Protein AF-A0A397AH67-F1 (afdb_monomer)

Structure (mmCIF, N/CA/C/O backbone):
data_AF-A0A397AH67-F1
#
_entry.id   AF-A0A397AH67-F1
#
loop_
_atom_site.group_PDB
_atom_site.id
_atom_site.type_symbol
_atom_site.label_atom_id
_atom_site.label_alt_id
_atom_site.label_comp_id
_atom_site.label_asym_id
_atom_site.label_entity_id
_atom_site.label_seq_id
_atom_site.pdbx_PDB_ins_code
_atom_site.Cartn_x
_atom_site.Cartn_y
_atom_site.Cartn_z
_atom_site.occupancy
_atom_site.B_iso_or_equiv
_atom_site.auth_seq_id
_atom_site.auth_comp_id
_atom_site.auth_asym_id
_atom_site.auth_atom_id
_atom_site.pdbx_PDB_model_num
ATOM 1 N N . MET A 1 1 ? -14.016 3.524 -57.615 1.00 35.31 1 MET A N 1
ATOM 2 C CA . MET A 1 1 ? -13.525 4.534 -56.652 1.00 35.31 1 MET A CA 1
ATOM 3 C C . MET A 1 1 ? -13.361 3.840 -55.310 1.00 35.31 1 MET A C 1
ATOM 5 O O . MET A 1 1 ? -14.324 3.253 -54.840 1.00 35.31 1 MET A O 1
ATOM 9 N N . LYS A 1 2 ? -12.143 3.786 -54.762 1.00 33.41 2 LYS A N 1
ATOM 10 C CA . LYS A 1 2 ? -11.820 3.072 -53.517 1.00 33.41 2 LYS A CA 1
ATOM 11 C C . LYS A 1 2 ? -11.520 4.147 -52.467 1.00 33.41 2 LYS A C 1
ATOM 13 O O . LYS A 1 2 ? -10.531 4.856 -52.609 1.00 33.41 2 LYS A O 1
ATOM 18 N N . ALA A 1 3 ? -12.426 4.343 -51.512 1.00 39.22 3 ALA A N 1
ATOM 19 C CA . ALA A 1 3 ? -12.263 5.326 -50.446 1.00 39.22 3 ALA A CA 1
ATOM 20 C C . ALA A 1 3 ? -11.427 4.707 -49.319 1.00 39.22 3 ALA A C 1
ATOM 22 O O . ALA A 1 3 ? -11.850 3.742 -48.685 1.00 39.22 3 ALA A O 1
ATOM 23 N N . SER A 1 4 ? -10.225 5.243 -49.114 1.00 38.50 4 SER A N 1
ATOM 24 C CA . SER A 1 4 ? -9.382 4.945 -47.958 1.00 38.50 4 SER A CA 1
ATOM 25 C C . SER A 1 4 ? -9.880 5.762 -46.768 1.00 38.50 4 SER A C 1
ATOM 27 O O . SER A 1 4 ? -9.861 6.990 -46.815 1.00 38.50 4 SER A O 1
ATOM 29 N N . PHE A 1 5 ? -10.326 5.092 -45.709 1.00 39.22 5 PHE A N 1
ATOM 30 C CA . PHE A 1 5 ? -10.687 5.734 -44.448 1.00 39.22 5 PHE A CA 1
ATOM 31 C C . PHE A 1 5 ? -9.460 5.749 -43.530 1.00 39.22 5 PHE A C 1
ATOM 33 O O . PHE A 1 5 ? -9.041 4.709 -43.027 1.00 39.22 5 PHE A O 1
ATOM 40 N N . LEU A 1 6 ? -8.874 6.931 -43.333 1.00 40.88 6 LEU A N 1
ATOM 41 C CA . LEU A 1 6 ? -7.911 7.203 -42.266 1.00 40.88 6 LEU A CA 1
ATOM 42 C C . LEU A 1 6 ? -8.703 7.508 -40.989 1.00 40.88 6 LEU A C 1
ATOM 44 O O . LEU A 1 6 ? -9.313 8.569 -40.873 1.00 40.88 6 LEU A O 1
ATOM 48 N N . GLY A 1 7 ? -8.734 6.562 -40.052 1.00 36.94 7 GLY A N 1
ATOM 49 C CA . GLY A 1 7 ? -9.300 6.764 -38.720 1.00 36.94 7 GLY A CA 1
ATOM 50 C C . GLY A 1 7 ? -8.243 7.312 -37.765 1.00 36.94 7 GLY A C 1
ATOM 51 O O . GLY A 1 7 ? -7.366 6.573 -37.330 1.00 36.94 7 GLY A O 1
ATOM 52 N N . VAL A 1 8 ? -8.329 8.602 -37.438 1.00 46.44 8 VAL A N 1
ATOM 53 C CA . VAL A 1 8 ? -7.612 9.216 -36.310 1.00 46.44 8 VAL A CA 1
ATOM 54 C C . VAL A 1 8 ? -8.227 8.688 -35.011 1.00 46.44 8 VAL A C 1
ATOM 56 O O . VAL A 1 8 ? -9.402 8.928 -34.741 1.00 46.44 8 VAL A O 1
ATOM 59 N N . ILE A 1 9 ? -7.444 7.968 -34.204 1.00 50.69 9 ILE A N 1
ATOM 60 C CA . ILE A 1 9 ? -7.830 7.590 -32.840 1.00 50.69 9 ILE A CA 1
ATOM 61 C C . ILE A 1 9 ? -7.526 8.789 -31.941 1.00 50.69 9 ILE A C 1
ATOM 63 O O . ILE A 1 9 ? -6.369 9.103 -31.668 1.00 50.69 9 ILE A O 1
ATOM 67 N N . GLY A 1 10 ? -8.582 9.484 -31.518 1.00 38.97 10 GLY A N 1
ATOM 68 C CA . GLY A 1 10 ? -8.499 10.517 -30.494 1.00 38.97 10 GLY A CA 1
ATOM 69 C C . GLY A 1 10 ? -8.111 9.901 -29.152 1.00 38.97 10 GLY A C 1
ATOM 70 O O . GLY A 1 10 ? -8.788 9.002 -28.655 1.00 38.97 10 GLY A O 1
ATOM 71 N N . LEU A 1 11 ? -7.019 10.395 -28.570 1.00 39.56 11 LEU A N 1
ATOM 72 C CA . LEU A 1 11 ? -6.625 10.113 -27.196 1.00 39.56 11 LEU A CA 1
ATOM 73 C C . LEU A 1 11 ? -7.652 10.768 -26.265 1.00 39.56 11 LEU A C 1
ATOM 75 O O . LEU A 1 11 ? -7.638 11.982 -26.064 1.00 39.56 11 LEU A O 1
ATOM 79 N N . VAL A 1 12 ? -8.567 9.968 -25.720 1.00 44.84 12 VAL A N 1
ATOM 80 C CA . VAL A 1 12 ? -9.435 10.406 -24.628 1.00 44.84 12 VAL A CA 1
ATOM 81 C C . VAL A 1 12 ? -8.556 10.472 -23.386 1.00 44.84 12 VAL A C 1
ATOM 83 O O . VAL A 1 12 ? -8.207 9.453 -22.796 1.00 44.84 12 VAL A O 1
ATOM 86 N N . THR A 1 13 ? -8.137 11.678 -23.014 1.00 42.53 13 THR A N 1
ATOM 87 C CA . THR A 1 13 ? -7.564 11.923 -21.694 1.00 42.53 13 THR A CA 1
ATOM 88 C C . THR A 1 13 ? -8.712 11.849 -20.696 1.00 42.53 13 THR A C 1
ATOM 90 O O . THR A 1 13 ? -9.362 12.857 -20.411 1.00 42.53 13 THR A O 1
ATOM 93 N N . ASP A 1 14 ? -9.014 10.648 -20.209 1.00 42.69 14 ASP A N 1
ATOM 94 C CA . ASP A 1 14 ? -9.927 10.491 -19.086 1.00 42.69 14 ASP A CA 1
ATOM 95 C C . ASP A 1 14 ? -9.279 11.145 -17.866 1.00 42.69 14 ASP A C 1
ATOM 97 O O . ASP A 1 14 ? -8.383 10.606 -17.212 1.00 42.69 14 ASP A O 1
ATOM 101 N N . GLY A 1 15 ? -9.730 12.367 -17.583 1.00 47.91 15 GLY A N 1
ATOM 102 C CA . GLY A 1 15 ? -9.546 12.988 -16.290 1.00 47.91 15 GLY A CA 1
ATOM 103 C C . GLY A 1 15 ? -10.099 12.024 -15.254 1.00 47.91 15 GLY A C 1
ATOM 104 O O . GLY A 1 15 ? -11.297 11.742 -15.241 1.00 47.91 15 GLY A O 1
ATOM 105 N 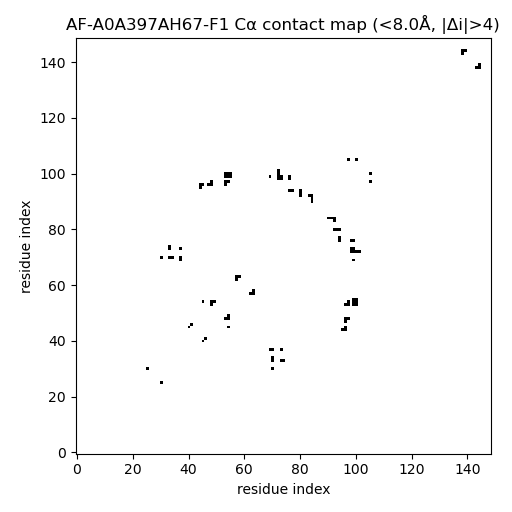N . ALA A 1 16 ? -9.216 11.502 -14.403 1.00 48.00 16 ALA A N 1
ATOM 106 C CA . ALA A 1 16 ? -9.592 10.730 -13.235 1.00 48.00 16 ALA A CA 1
ATOM 107 C C . ALA A 1 16 ? -10.471 11.620 -12.350 1.00 48.00 16 ALA A C 1
ATOM 109 O O . ALA A 1 16 ? -9.996 12.389 -11.514 1.00 48.00 16 ALA A O 1
ATOM 110 N N . ALA A 1 17 ? -11.778 11.559 -12.596 1.00 41.31 17 ALA A N 1
ATOM 111 C CA . ALA A 1 17 ? -12.782 12.200 -11.787 1.00 41.31 17 ALA A CA 1
ATOM 112 C C . ALA A 1 17 ? -12.598 11.672 -10.366 1.00 41.31 17 ALA A C 1
ATOM 114 O O . ALA A 1 17 ? -12.896 10.511 -10.077 1.00 41.31 17 ALA A O 1
ATOM 115 N N . SER A 1 18 ? -12.090 12.540 -9.490 1.00 44.12 18 SER A N 1
ATOM 116 C CA . SER A 1 18 ? -12.142 12.383 -8.044 1.00 44.12 18 SER A CA 1
ATOM 117 C C . SER A 1 18 ? -13.615 12.331 -7.648 1.00 44.12 18 SER A C 1
ATOM 119 O O . SER A 1 18 ? -14.245 13.333 -7.310 1.00 44.12 18 SER A O 1
ATOM 121 N N . ARG A 1 19 ? -14.214 11.146 -7.780 1.00 38.34 19 ARG A N 1
ATOM 122 C CA . ARG A 1 19 ? -15.514 10.846 -7.203 1.00 38.34 19 ARG A CA 1
ATOM 123 C C . ARG A 1 19 ? -15.268 10.806 -5.7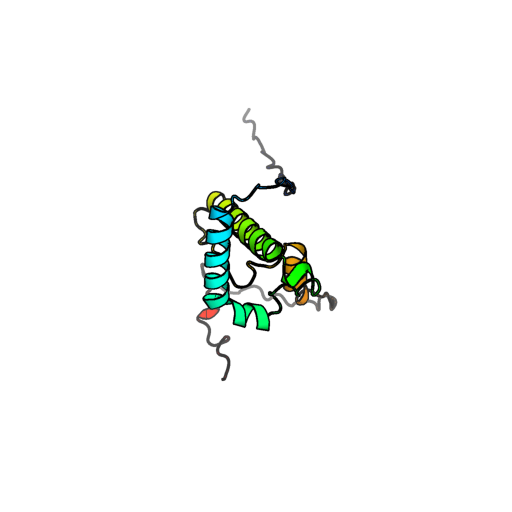04 1.00 38.34 19 ARG A C 1
ATOM 125 O O . ARG A 1 19 ? -14.845 9.784 -5.173 1.00 38.34 19 ARG A O 1
ATOM 132 N N . LYS A 1 20 ? -15.487 11.942 -5.034 1.00 42.00 20 LYS A N 1
ATOM 133 C CA . LYS A 1 20 ? -15.682 11.989 -3.584 1.00 42.00 20 LYS A CA 1
ATOM 134 C C . LYS A 1 20 ? -16.826 11.025 -3.266 1.00 42.00 20 LYS A C 1
ATOM 136 O O . LYS A 1 20 ? -17.992 11.379 -3.402 1.00 42.00 20 LYS A O 1
ATOM 141 N N . LEU A 1 21 ? -16.485 9.783 -2.932 1.00 38.62 21 LEU A N 1
ATOM 142 C CA . LEU A 1 21 ? -17.41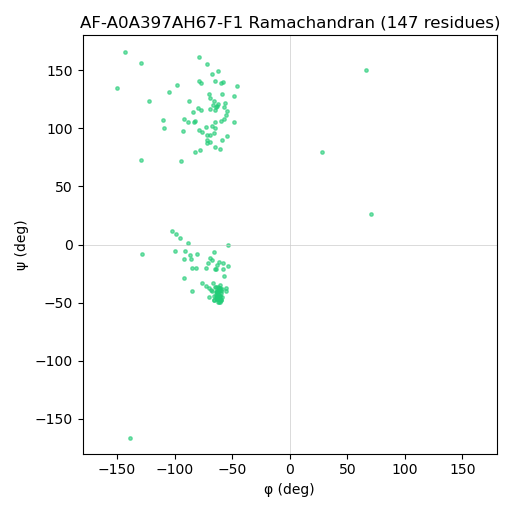9 8.803 -2.401 1.00 38.62 21 LEU A CA 1
ATOM 143 C C . LEU A 1 21 ? -17.737 9.245 -0.977 1.00 38.62 21 LEU A C 1
ATOM 145 O O . LEU A 1 21 ? -16.980 9.016 -0.038 1.00 38.62 21 LEU A O 1
ATOM 149 N N . SER A 1 22 ? -18.829 9.988 -0.877 1.00 42.84 22 SER A N 1
ATOM 150 C CA . SER A 1 22 ? -19.436 10.486 0.344 1.00 42.84 22 SER A CA 1
ATOM 151 C C . SER A 1 22 ? -19.589 9.369 1.381 1.00 42.84 22 SER A C 1
ATOM 153 O O . SER A 1 22 ? -20.150 8.322 1.071 1.00 42.84 22 SER A O 1
ATOM 155 N N . ALA A 1 23 ? -19.094 9.634 2.593 1.00 45.50 23 ALA A N 1
ATOM 156 C CA . ALA A 1 23 ? -19.447 9.013 3.872 1.00 45.50 23 ALA A CA 1
ATOM 157 C C . ALA A 1 23 ? -19.954 7.559 3.798 1.00 45.50 23 ALA A C 1
ATOM 159 O O . ALA A 1 23 ? -21.148 7.290 3.918 1.00 45.50 23 ALA A O 1
ATOM 160 N N . VAL A 1 24 ? -19.035 6.600 3.669 1.00 54.25 24 VAL A N 1
ATOM 161 C CA . VAL A 1 24 ? -19.343 5.218 4.045 1.00 54.25 24 VAL A CA 1
ATOM 162 C C . VAL A 1 24 ? -19.589 5.207 5.551 1.00 54.25 24 VAL A C 1
ATOM 164 O O . VAL A 1 24 ? -18.649 5.308 6.335 1.00 54.25 24 VAL A O 1
ATOM 167 N N . THR A 1 25 ? -20.849 5.090 5.966 1.00 60.69 25 THR A N 1
ATOM 168 C CA . THR A 1 25 ? -21.184 4.746 7.349 1.00 60.69 25 THR A CA 1
ATOM 169 C C . THR A 1 25 ? -20.688 3.322 7.590 1.00 60.69 25 THR A C 1
ATOM 171 O O . THR A 1 25 ? -21.314 2.343 7.184 1.00 60.69 25 THR A O 1
ATOM 174 N N . LEU A 1 26 ? -19.489 3.200 8.158 1.00 71.38 26 LEU A N 1
ATOM 175 C CA . LEU A 1 26 ? -18.945 1.925 8.605 1.00 71.38 26 LEU A CA 1
ATOM 176 C C . LEU A 1 26 ? -19.767 1.474 9.820 1.00 71.38 26 LEU A C 1
ATOM 178 O O . LEU A 1 26 ? -19.934 2.238 10.765 1.00 71.38 26 LEU A O 1
ATOM 182 N N . THR A 1 27 ? -20.306 0.256 9.788 1.00 82.88 27 THR A N 1
ATOM 183 C CA . THR A 1 27 ? -20.949 -0.344 10.965 1.00 82.88 27 THR A CA 1
ATOM 184 C C . THR A 1 27 ? -19.892 -0.728 12.000 1.00 82.88 27 THR A C 1
ATOM 186 O O . THR A 1 27 ? -18.756 -1.025 11.627 1.00 82.88 27 THR A O 1
ATOM 189 N N . ASP A 1 28 ? -20.257 -0.812 13.282 1.00 83.62 28 ASP A N 1
ATOM 190 C CA . ASP A 1 28 ? -19.317 -1.174 14.359 1.00 83.62 28 ASP A CA 1
ATOM 191 C C . ASP A 1 28 ? -18.604 -2.508 14.098 1.00 83.62 28 ASP A C 1
ATOM 193 O O . ASP A 1 28 ? -17.393 -2.626 14.281 1.00 83.62 28 ASP A O 1
ATOM 197 N N . ALA A 1 29 ? -19.330 -3.500 13.572 1.00 86.00 29 ALA A N 1
ATOM 198 C CA . ALA A 1 29 ? -18.756 -4.786 13.179 1.00 86.00 29 ALA A CA 1
ATOM 199 C C . ALA A 1 29 ? -17.698 -4.641 12.070 1.00 86.00 29 ALA A C 1
ATOM 201 O O . ALA A 1 29 ? -16.649 -5.282 12.114 1.00 86.00 29 ALA A O 1
ATOM 202 N N . LYS A 1 30 ? -17.942 -3.768 11.084 1.00 87.25 30 LYS A N 1
ATOM 203 C CA . LYS A 1 30 ? -16.984 -3.496 10.007 1.00 87.25 30 LYS A CA 1
ATOM 204 C C . LYS A 1 30 ? -15.763 -2.733 10.520 1.00 87.25 30 LYS A C 1
ATOM 206 O O . LYS A 1 30 ? -14.655 -3.016 10.078 1.00 87.25 30 LYS A O 1
ATOM 211 N N . ILE A 1 31 ? -15.946 -1.805 11.459 1.00 88.25 31 ILE A N 1
ATOM 212 C CA . ILE A 1 31 ? -14.843 -1.092 12.121 1.00 88.25 31 ILE A CA 1
ATOM 213 C C . ILE A 1 31 ? -13.975 -2.075 12.916 1.00 88.25 31 ILE A C 1
ATOM 215 O O . ILE A 1 31 ? -12.752 -2.014 12.820 1.00 88.25 31 ILE A O 1
ATOM 219 N N . ALA A 1 32 ? -14.585 -3.000 13.663 1.00 88.81 32 ALA A N 1
ATOM 220 C CA . ALA A 1 32 ? -13.860 -4.024 14.415 1.00 88.81 32 ALA A CA 1
ATOM 221 C C . ALA A 1 32 ? -13.018 -4.923 13.494 1.00 88.81 32 ALA A C 1
ATOM 223 O O . ALA A 1 32 ? -11.840 -5.145 13.771 1.00 88.81 32 ALA A O 1
ATOM 224 N N . LEU A 1 33 ? -13.587 -5.360 12.364 1.00 92.31 33 LEU A N 1
ATOM 225 C CA . LEU A 1 33 ? -12.858 -6.133 11.357 1.00 92.31 33 LEU A CA 1
ATOM 226 C C . LEU A 1 33 ? -11.698 -5.331 10.752 1.00 92.31 33 LEU A C 1
ATOM 228 O O . LEU A 1 33 ? -10.571 -5.809 10.723 1.00 92.31 33 LEU A O 1
ATOM 232 N N . LEU A 1 34 ? -11.946 -4.093 10.314 1.00 92.62 34 LEU A N 1
ATOM 233 C CA . LEU A 1 34 ? -10.899 -3.244 9.734 1.00 92.62 34 LEU A CA 1
ATOM 234 C C . LEU A 1 34 ? -9.769 -2.968 10.728 1.00 92.62 34 LEU A C 1
ATOM 236 O O . LEU A 1 34 ? -8.612 -2.903 10.335 1.00 92.62 34 LEU A O 1
ATOM 240 N N . ARG A 1 35 ? -10.081 -2.840 12.019 1.00 92.00 35 ARG A N 1
ATOM 241 C CA . ARG A 1 35 ? -9.072 -2.685 13.069 1.00 92.00 35 ARG A CA 1
ATOM 242 C C . ARG A 1 35 ? -8.179 -3.917 13.189 1.00 92.00 35 ARG A C 1
ATOM 244 O O . ARG A 1 35 ? -6.973 -3.767 13.362 1.00 92.00 35 ARG A O 1
ATOM 251 N N . GLN A 1 36 ? -8.753 -5.115 13.090 1.00 94.06 36 GLN A N 1
ATOM 252 C CA . GLN A 1 36 ? -7.970 -6.347 13.046 1.00 94.06 36 GLN A CA 1
ATOM 253 C C . GLN A 1 36 ? -7.055 -6.363 11.815 1.00 94.06 36 GLN A C 1
ATOM 255 O O . GLN A 1 36 ? -5.853 -6.561 11.961 1.00 94.06 36 GLN A O 1
ATOM 260 N N . GLU A 1 37 ? -7.592 -6.078 10.628 1.00 95.06 37 GLU A N 1
ATOM 261 C CA . GLU A 1 37 ? -6.809 -6.062 9.384 1.00 95.06 37 GLU A CA 1
ATOM 262 C C . GLU A 1 37 ? -5.690 -5.005 9.405 1.00 95.06 37 GLU A C 1
ATOM 264 O O . GLU A 1 37 ? -4.592 -5.247 8.909 1.00 95.06 37 GLU A O 1
ATOM 269 N N . VAL A 1 38 ? -5.934 -3.840 10.012 1.00 93.31 38 VAL A N 1
ATOM 270 C CA . VAL A 1 38 ? -4.914 -2.805 10.228 1.00 93.31 38 VAL A CA 1
ATOM 271 C C . VAL A 1 38 ? -3.794 -3.314 11.139 1.00 93.31 38 VAL A C 1
ATOM 273 O O . VAL A 1 38 ? -2.621 -3.055 10.871 1.00 93.31 38 VAL A O 1
ATOM 276 N N . ASN A 1 39 ? -4.122 -4.059 12.198 1.00 93.00 39 ASN A N 1
ATOM 277 C CA . ASN A 1 39 ? -3.116 -4.653 13.080 1.00 93.00 39 ASN A CA 1
ATOM 278 C C . ASN A 1 39 ? -2.300 -5.740 12.364 1.00 93.00 39 ASN A C 1
ATOM 280 O O . ASN A 1 39 ? -1.083 -5.795 12.528 1.00 93.00 39 ASN A O 1
ATOM 284 N N . GLU A 1 40 ? -2.944 -6.566 11.539 1.00 95.88 40 GLU A N 1
ATOM 285 C CA . GLU A 1 40 ? -2.265 -7.554 10.690 1.00 95.88 40 GLU A CA 1
ATOM 286 C C . GLU A 1 40 ? -1.324 -6.866 9.693 1.00 95.88 40 GLU A C 1
ATOM 288 O O . GLU A 1 40 ? -0.153 -7.233 9.582 1.00 95.88 40 GLU A O 1
ATOM 293 N N . TRP A 1 41 ? -1.792 -5.803 9.035 1.00 95.44 41 TRP A N 1
ATOM 294 C CA . TRP A 1 41 ? -0.968 -4.989 8.145 1.00 95.44 41 TRP A CA 1
ATOM 295 C C . TRP A 1 41 ? 0.222 -4.359 8.881 1.00 95.44 41 TRP A C 1
ATOM 297 O O . TRP A 1 41 ? 1.345 -4.431 8.388 1.00 95.44 41 TRP A O 1
ATOM 307 N N . LYS A 1 42 ? 0.019 -3.807 10.085 1.00 93.31 42 LYS A N 1
ATOM 308 C CA . LYS A 1 42 ? 1.100 -3.273 10.932 1.00 93.31 42 LYS A CA 1
ATOM 309 C C . LYS A 1 42 ? 2.115 -4.348 11.307 1.00 93.31 42 LYS A C 1
ATOM 311 O O . LYS A 1 42 ? 3.308 -4.064 11.319 1.00 93.31 42 LYS A O 1
ATOM 316 N N . SER A 1 43 ? 1.665 -5.570 11.581 1.00 94.44 43 SER A N 1
ATOM 317 C CA . SER A 1 43 ? 2.567 -6.685 11.873 1.00 94.44 43 SER A CA 1
ATOM 318 C C . SER A 1 43 ? 3.414 -7.082 10.663 1.00 94.44 43 SER A C 1
ATOM 320 O O . SER A 1 43 ? 4.547 -7.515 10.846 1.00 94.44 43 SER A O 1
ATOM 322 N N . ALA A 1 44 ? 2.874 -6.962 9.449 1.00 95.19 44 ALA A N 1
ATOM 323 C CA . ALA A 1 44 ? 3.572 -7.338 8.221 1.00 95.19 44 ALA A CA 1
ATOM 324 C C . ALA A 1 44 ? 4.481 -6.222 7.680 1.00 95.19 44 ALA A C 1
ATOM 326 O O . ALA A 1 44 ? 5.580 -6.496 7.212 1.00 95.19 44 ALA A O 1
ATOM 327 N N . PHE A 1 45 ? 4.027 -4.969 7.745 1.00 94.75 45 PHE A N 1
ATOM 328 C CA . PHE A 1 45 ? 4.632 -3.843 7.026 1.00 94.75 45 PHE A CA 1
ATOM 329 C C . PHE A 1 45 ? 4.944 -2.637 7.910 1.00 94.75 45 PHE A C 1
ATOM 331 O O . PHE A 1 45 ? 5.567 -1.691 7.439 1.00 94.75 45 PHE A O 1
ATOM 338 N N . GLY A 1 46 ? 4.505 -2.624 9.170 1.00 88.88 46 GLY A N 1
ATOM 339 C CA . GLY A 1 46 ? 4.530 -1.426 10.011 1.00 88.88 46 GLY A CA 1
ATOM 340 C C . GLY A 1 46 ? 5.933 -0.877 10.250 1.00 88.88 46 GLY A C 1
ATOM 341 O O . GLY A 1 46 ? 6.124 0.337 10.202 1.00 88.88 46 GLY A O 1
ATOM 342 N N . GLU A 1 47 ? 6.921 -1.751 10.453 1.00 90.75 47 GLU A N 1
ATOM 343 C CA . GLU A 1 47 ? 8.305 -1.321 10.673 1.00 90.75 47 GLU A CA 1
ATOM 344 C C . GLU A 1 47 ? 8.936 -0.746 9.401 1.00 90.75 47 GLU A C 1
ATOM 346 O O . GLU A 1 47 ? 9.515 0.339 9.430 1.00 90.75 47 GLU A O 1
ATOM 351 N N . GLU A 1 48 ? 8.759 -1.410 8.260 1.00 91.06 48 GLU A N 1
ATOM 352 C CA . GLU A 1 48 ? 9.248 -0.904 6.976 1.00 91.06 48 GLU A CA 1
ATOM 353 C C . GLU A 1 48 ? 8.554 0.412 6.595 1.00 91.06 48 GLU A C 1
ATOM 355 O O . GLU A 1 48 ? 9.209 1.389 6.228 1.00 91.06 48 GLU A O 1
ATOM 360 N N . ALA A 1 49 ? 7.234 0.485 6.775 1.00 90.12 49 ALA A N 1
ATOM 361 C CA . ALA A 1 49 ? 6.468 1.703 6.566 1.00 90.12 49 ALA A CA 1
ATOM 362 C C . ALA A 1 49 ? 6.963 2.839 7.475 1.00 90.12 49 ALA A C 1
ATOM 364 O O . ALA A 1 49 ? 7.039 3.988 7.041 1.00 90.12 49 ALA A O 1
ATOM 365 N N . ARG A 1 50 ? 7.347 2.549 8.724 1.00 88.94 50 ARG A N 1
ATOM 366 C CA . ARG A 1 50 ? 7.925 3.543 9.639 1.00 88.94 50 ARG A CA 1
ATOM 367 C C . ARG A 1 50 ? 9.283 4.033 9.141 1.00 88.94 50 ARG A C 1
ATOM 369 O O . ARG A 1 50 ? 9.494 5.244 9.096 1.00 88.94 50 ARG A O 1
ATOM 376 N N . LEU A 1 51 ? 10.174 3.124 8.745 1.00 88.31 51 LEU A N 1
ATOM 377 C CA . LEU A 1 51 ? 11.508 3.454 8.229 1.00 88.31 51 LEU A CA 1
ATOM 378 C C . LEU A 1 51 ? 11.443 4.304 6.954 1.00 88.31 51 LEU A C 1
ATOM 380 O O . LEU A 1 51 ? 12.222 5.240 6.793 1.00 88.31 51 LEU A O 1
ATOM 384 N N . GLN A 1 52 ? 10.472 4.033 6.082 1.00 86.44 52 GLN A N 1
ATOM 385 C CA . GLN A 1 52 ? 10.255 4.801 4.855 1.00 86.44 52 GLN A CA 1
ATOM 386 C C . GLN A 1 52 ? 9.491 6.120 5.096 1.00 86.44 52 GLN A C 1
ATOM 388 O O . GLN A 1 52 ? 9.380 6.951 4.195 1.00 86.44 52 GLN A O 1
ATOM 393 N N . GLY A 1 53 ? 8.961 6.359 6.299 1.00 85.69 53 GLY A N 1
ATOM 394 C CA . GLY A 1 53 ? 8.101 7.517 6.573 1.00 85.69 53 GLY A CA 1
ATOM 395 C C . GLY A 1 53 ? 6.722 7.419 5.904 1.00 85.69 53 GLY A C 1
ATOM 396 O O . GLY A 1 53 ? 6.094 8.437 5.617 1.00 85.69 53 GLY A O 1
ATOM 397 N N . ALA A 1 54 ? 6.259 6.196 5.643 1.00 86.50 54 ALA A N 1
ATOM 398 C CA . ALA A 1 54 ? 4.946 5.863 5.096 1.00 86.50 54 ALA A CA 1
ATOM 399 C C . ALA A 1 54 ? 3.852 5.683 6.169 1.00 86.50 54 ALA A C 1
ATOM 401 O O . ALA A 1 54 ? 2.695 5.420 5.842 1.00 86.50 54 ALA A O 1
ATOM 402 N N . ILE A 1 55 ? 4.190 5.869 7.448 1.00 83.62 55 ILE A N 1
ATOM 403 C CA . ILE A 1 55 ? 3.209 5.986 8.530 1.00 83.62 55 ILE A CA 1
ATOM 404 C C . ILE A 1 55 ? 2.783 7.457 8.643 1.00 83.62 55 ILE A C 1
ATOM 406 O O . ILE A 1 55 ? 3.648 8.324 8.809 1.00 83.62 55 ILE A O 1
ATOM 410 N N . PRO A 1 56 ? 1.478 7.780 8.548 1.00 73.12 56 PRO A N 1
ATOM 411 C CA . PRO A 1 56 ? 1.022 9.144 8.768 1.00 73.12 56 PRO A CA 1
ATOM 412 C C . PRO A 1 56 ? 1.395 9.596 10.192 1.00 73.12 56 PRO A C 1
ATOM 414 O O . PRO A 1 56 ? 1.269 8.811 11.133 1.00 73.12 56 PRO A O 1
ATOM 417 N N . PRO A 1 57 ? 1.863 10.844 10.377 1.00 65.38 57 PRO A N 1
ATOM 418 C CA . PRO A 1 57 ? 2.098 11.372 11.714 1.00 65.38 57 PRO A CA 1
ATOM 419 C C . PRO A 1 57 ? 0.790 11.322 12.507 1.00 65.38 57 PRO A C 1
ATOM 421 O O . PRO A 1 57 ? -0.267 11.632 11.957 1.00 65.38 57 PRO A O 1
ATOM 424 N N . ALA A 1 58 ? 0.862 10.951 13.787 1.00 58.62 58 ALA A N 1
ATOM 425 C CA . ALA A 1 58 ? -0.280 11.063 14.684 1.00 58.62 58 ALA A CA 1
ATOM 426 C C . ALA A 1 58 ? -0.689 12.542 14.740 1.00 58.62 58 ALA A C 1
ATOM 428 O O . ALA A 1 58 ? 0.032 13.380 15.288 1.00 58.62 58 ALA A O 1
ATOM 429 N N . SER A 1 59 ? -1.802 12.877 14.097 1.00 43.75 59 SER A N 1
ATOM 430 C CA . SER A 1 59 ? -2.333 14.231 14.048 1.00 43.75 59 SER A CA 1
ATOM 431 C C . SER A 1 59 ? -2.828 14.600 15.442 1.00 43.75 59 SER A C 1
ATOM 433 O O . SER A 1 59 ? -3.973 14.394 15.763 1.00 43.75 59 SER A O 1
ATOM 435 N N . THR A 1 60 ? -1.982 15.150 16.311 1.00 41.28 60 THR A N 1
ATOM 436 C CA . THR A 1 60 ? -2.338 15.599 17.676 1.00 41.28 60 THR A CA 1
ATOM 437 C C . THR A 1 60 ? -2.755 14.501 18.677 1.00 41.28 60 THR A C 1
ATOM 439 O O . THR A 1 60 ? -3.325 13.464 18.352 1.00 41.28 60 THR A O 1
ATOM 442 N N . ALA A 1 61 ? -2.486 14.756 19.960 1.00 45.38 61 ALA A N 1
ATOM 443 C CA . ALA A 1 61 ? -2.784 13.848 21.072 1.00 45.38 61 ALA A CA 1
ATOM 444 C C . ALA A 1 61 ? -4.291 13.609 21.334 1.00 45.38 61 ALA A C 1
ATOM 446 O O . ALA A 1 61 ? -4.630 12.791 22.184 1.00 45.38 61 ALA A O 1
ATOM 447 N N . LEU A 1 62 ? -5.189 14.321 20.638 1.00 43.81 62 LEU A N 1
ATOM 448 C CA . LEU A 1 62 ? -6.637 14.085 20.691 1.00 43.81 62 LEU A CA 1
ATOM 449 C C . LEU A 1 62 ? -7.112 13.108 19.604 1.00 43.81 62 LEU A C 1
ATOM 451 O O . LEU A 1 62 ? -8.083 12.392 19.809 1.00 43.81 62 LEU A O 1
ATOM 455 N N . GLU A 1 63 ? -6.417 13.049 18.469 1.00 42.75 63 GLU A N 1
ATOM 456 C CA . GLU A 1 63 ? -6.737 12.178 17.329 1.00 42.75 63 GLU A CA 1
ATOM 457 C C . GLU A 1 63 ? -5.989 10.833 17.434 1.00 42.75 63 GLU A C 1
ATOM 459 O O . GLU A 1 63 ? -6.383 9.850 16.820 1.00 42.75 63 GLU A O 1
ATOM 464 N N . SER A 1 64 ? -4.996 10.719 18.328 1.00 45.03 64 SER A N 1
ATOM 465 C CA . SER A 1 64 ? -4.484 9.415 18.788 1.00 45.03 64 SER A CA 1
ATOM 466 C C . SER A 1 64 ? -5.539 8.581 19.538 1.00 45.03 64 SER A C 1
ATOM 468 O O . SER A 1 64 ? -5.386 7.365 19.661 1.00 45.03 64 SER A O 1
ATOM 470 N N . LEU A 1 65 ? -6.621 9.213 20.014 1.00 41.72 65 LEU A N 1
ATOM 471 C CA . LEU A 1 65 ? -7.829 8.541 20.507 1.00 41.72 65 LEU A CA 1
ATOM 472 C C . LEU A 1 65 ? -8.809 8.206 19.369 1.00 41.72 65 LEU A C 1
ATOM 474 O O . LEU A 1 65 ? -9.622 7.289 19.515 1.00 41.72 65 LEU A O 1
ATOM 478 N N . ASP A 1 66 ? -8.700 8.883 18.223 1.00 47.97 66 ASP A N 1
ATOM 479 C CA . ASP A 1 66 ? -9.533 8.670 17.044 1.00 47.97 66 ASP A CA 1
ATOM 480 C C . ASP A 1 66 ? -8.849 7.703 16.068 1.00 47.97 66 ASP A C 1
ATOM 482 O O . ASP A 1 66 ? -8.405 8.035 14.972 1.00 47.97 66 ASP A O 1
ATOM 486 N N . ASN A 1 67 ? -8.820 6.431 16.463 1.00 59.22 67 ASN A N 1
ATOM 487 C CA . ASN A 1 67 ? -8.439 5.296 15.613 1.00 59.22 67 ASN A CA 1
ATOM 488 C C . ASN A 1 67 ? -9.230 5.200 14.281 1.00 59.22 67 ASN A C 1
ATOM 490 O O . ASN A 1 67 ? -9.025 4.259 13.514 1.00 59.22 67 ASN A O 1
ATOM 494 N N . ASN A 1 68 ? -10.169 6.112 14.015 1.00 71.75 68 ASN A N 1
ATOM 495 C CA . ASN A 1 68 ? -10.983 6.128 12.812 1.00 71.75 68 ASN A CA 1
ATOM 496 C C . ASN A 1 68 ? -10.230 6.631 11.574 1.00 71.75 68 ASN A C 1
ATOM 498 O O . ASN A 1 68 ? -10.505 6.096 10.504 1.00 71.75 68 ASN A O 1
ATOM 502 N N . ASP A 1 69 ? -9.278 7.573 11.666 1.00 79.88 69 ASP A N 1
ATOM 503 C CA . ASP A 1 69 ? -8.565 8.069 10.464 1.00 79.88 69 ASP A CA 1
ATOM 504 C C . ASP A 1 69 ? -7.737 6.957 9.804 1.00 79.88 69 ASP A C 1
ATOM 506 O O . ASP A 1 69 ? -7.818 6.730 8.596 1.00 79.88 69 ASP A O 1
ATOM 510 N N . GLU A 1 70 ? -7.000 6.184 10.603 1.00 85.81 70 GLU A N 1
ATOM 511 C CA . GLU A 1 70 ? -6.207 5.060 10.102 1.00 85.81 70 GLU A CA 1
ATOM 512 C C . GLU A 1 70 ? -7.093 3.977 9.468 1.00 85.81 70 GLU A C 1
ATOM 514 O O . GLU A 1 70 ? -6.833 3.527 8.350 1.00 85.81 70 GLU A O 1
ATOM 519 N N . ILE A 1 71 ? -8.185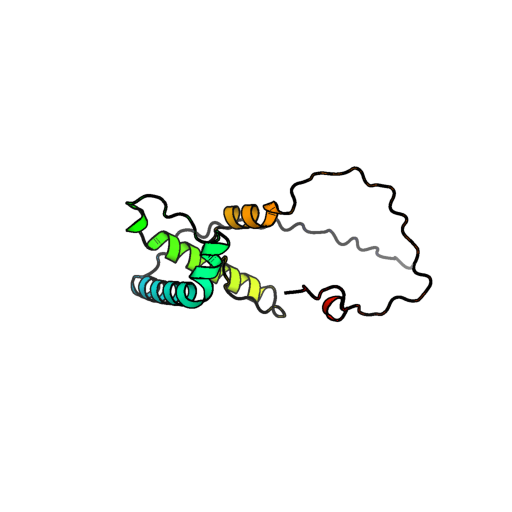 3.615 10.149 1.00 88.88 71 ILE A N 1
ATOM 520 C CA . ILE A 1 71 ? -9.180 2.656 9.654 1.00 88.88 71 ILE A CA 1
ATOM 521 C C . ILE A 1 71 ? -9.801 3.146 8.342 1.00 88.88 71 ILE A C 1
ATOM 523 O O . ILE A 1 71 ? -9.975 2.362 7.406 1.00 88.88 71 ILE A O 1
ATOM 527 N N . GLN A 1 72 ? -10.117 4.438 8.245 1.00 87.25 72 GLN A N 1
ATOM 528 C CA . GLN A 1 72 ? -10.674 5.031 7.035 1.00 87.25 72 GLN A CA 1
ATOM 529 C C . GLN A 1 72 ? -9.673 4.999 5.883 1.00 87.25 72 GLN A C 1
ATOM 531 O O . GLN A 1 72 ? -10.028 4.559 4.791 1.00 87.25 72 GLN A O 1
ATOM 536 N N . ARG A 1 73 ? -8.422 5.411 6.107 1.00 89.69 73 ARG A N 1
ATOM 537 C CA . ARG A 1 73 ? -7.364 5.375 5.084 1.00 89.69 73 ARG A CA 1
ATOM 538 C C . ARG A 1 73 ? -7.121 3.964 4.581 1.00 89.69 73 ARG A C 1
ATOM 540 O O . ARG A 1 73 ? -7.131 3.745 3.373 1.00 89.69 73 ARG A O 1
ATOM 547 N N . PHE A 1 74 ? -6.995 3.008 5.497 1.00 92.38 74 PHE A N 1
ATOM 548 C CA . PHE A 1 74 ? -6.835 1.603 5.151 1.00 92.38 74 PHE A CA 1
ATOM 549 C C . PHE A 1 74 ? -8.017 1.090 4.319 1.00 92.38 74 PHE A C 1
ATOM 551 O O . PHE A 1 74 ? -7.830 0.463 3.274 1.00 92.38 74 PHE A O 1
ATOM 558 N N . PHE A 1 75 ? -9.246 1.428 4.719 1.00 92.56 75 PHE A N 1
ATOM 559 C CA . PHE A 1 75 ? -10.447 1.077 3.969 1.00 92.56 75 PHE A CA 1
ATOM 560 C C . PHE A 1 75 ? -10.461 1.689 2.557 1.00 92.56 75 PHE A C 1
ATOM 562 O O . PHE A 1 75 ? -10.756 0.982 1.592 1.00 92.56 75 PHE A O 1
ATOM 569 N N . TYR A 1 76 ? -10.092 2.964 2.399 1.00 91.44 76 TYR A N 1
ATOM 570 C CA . TYR A 1 76 ? -9.981 3.594 1.079 1.00 91.44 76 TYR A CA 1
ATOM 571 C C . TYR A 1 76 ? -8.910 2.935 0.206 1.00 91.44 76 TYR A C 1
ATOM 573 O O . TYR A 1 76 ? -9.156 2.708 -0.979 1.00 91.44 76 TYR A O 1
ATOM 581 N N . SER A 1 77 ? -7.765 2.563 0.777 1.00 94.06 77 SER A N 1
ATOM 582 C CA . SER A 1 77 ? -6.718 1.833 0.057 1.00 94.06 77 SER A CA 1
ATOM 583 C C . SER A 1 77 ? -7.207 0.468 -0.430 1.00 94.06 77 SER A C 1
ATOM 585 O O . SER A 1 77 ? -6.951 0.104 -1.578 1.00 94.06 77 SER A O 1
ATOM 587 N N . LYS A 1 78 ? -7.992 -0.261 0.377 1.00 94.94 78 LYS A N 1
ATOM 588 C CA . LYS A 1 78 ? -8.633 -1.515 -0.062 1.00 94.94 78 LYS A CA 1
ATOM 589 C C . LYS A 1 78 ? -9.574 -1.294 -1.241 1.00 94.94 78 LYS A C 1
ATOM 591 O O . LYS A 1 78 ? -9.486 -2.012 -2.233 1.00 94.94 78 LYS A O 1
ATOM 596 N N . LEU A 1 79 ? -10.426 -0.269 -1.169 1.00 94.44 79 LEU A N 1
ATOM 597 C CA . LEU A 1 79 ? -11.316 0.080 -2.279 1.00 94.44 79 LEU A CA 1
ATOM 598 C C . LEU A 1 79 ? -10.536 0.430 -3.553 1.00 94.44 79 LEU A C 1
ATOM 600 O O . LEU A 1 79 ? -10.940 0.021 -4.643 1.00 94.44 79 LEU A O 1
ATOM 604 N N . ALA A 1 80 ? -9.423 1.155 -3.423 1.00 92.62 80 ALA A N 1
ATOM 605 C CA . ALA A 1 80 ? -8.567 1.517 -4.546 1.00 92.62 80 ALA A CA 1
ATOM 606 C C . ALA A 1 80 ? -7.905 0.286 -5.183 1.00 92.62 80 ALA A C 1
ATOM 608 O O . ALA A 1 80 ? -7.936 0.148 -6.406 1.00 92.62 80 ALA A O 1
ATOM 609 N N . VAL A 1 81 ? -7.378 -0.641 -4.375 1.00 93.94 81 VAL A N 1
ATOM 610 C CA . VAL A 1 81 ? -6.820 -1.912 -4.864 1.00 93.94 81 VAL A CA 1
ATOM 611 C C . VAL A 1 81 ? -7.892 -2.737 -5.571 1.00 93.94 81 VAL A C 1
ATOM 613 O O . VAL A 1 81 ? -7.669 -3.188 -6.692 1.00 93.94 81 VAL A O 1
ATOM 616 N N . ASP A 1 82 ? -9.079 -2.889 -4.984 1.00 94.31 82 ASP A N 1
ATOM 617 C CA . ASP A 1 82 ? -10.170 -3.649 -5.602 1.00 94.31 82 ASP A CA 1
ATOM 618 C C . ASP A 1 82 ? -10.640 -3.022 -6.920 1.00 94.31 82 ASP A C 1
ATOM 620 O O . ASP A 1 82 ? -10.938 -3.731 -7.882 1.00 94.31 82 ASP A O 1
ATOM 624 N N . ALA A 1 83 ? -10.718 -1.692 -6.988 1.00 94.12 83 ALA A N 1
ATOM 625 C CA . ALA A 1 83 ? -11.024 -0.986 -8.228 1.00 94.12 83 ALA A CA 1
ATOM 626 C C . ALA A 1 83 ? -9.937 -1.230 -9.284 1.00 94.12 83 ALA A C 1
ATOM 628 O O . ALA A 1 83 ? -10.251 -1.605 -10.413 1.00 94.12 83 ALA A O 1
ATOM 629 N N . ALA A 1 84 ? -8.665 -1.105 -8.905 1.00 94.06 84 ALA A N 1
ATOM 630 C CA . ALA A 1 84 ? -7.545 -1.300 -9.813 1.00 94.06 84 ALA A CA 1
ATOM 631 C C . ALA A 1 84 ? -7.441 -2.751 -10.316 1.00 94.06 84 ALA A C 1
ATOM 633 O O . ALA A 1 84 ? -7.152 -2.955 -11.493 1.00 94.06 84 ALA A O 1
ATOM 634 N N . ARG A 1 85 ? -7.746 -3.756 -9.483 1.00 94.81 85 ARG A N 1
ATOM 635 C CA . ARG A 1 85 ? -7.779 -5.176 -9.887 1.00 94.81 85 ARG A CA 1
ATOM 636 C C . ARG A 1 85 ? -8.836 -5.454 -10.947 1.00 94.81 85 ARG A C 1
ATOM 638 O O . ARG A 1 85 ? -8.572 -6.198 -11.883 1.00 94.81 85 ARG A O 1
ATOM 645 N N . ARG A 1 86 ? -10.023 -4.846 -10.825 1.00 95.00 86 ARG A N 1
ATOM 646 C CA . ARG A 1 86 ? -11.092 -4.998 -11.829 1.00 95.00 86 ARG A CA 1
ATOM 647 C C . ARG A 1 86 ? -10.681 -4.427 -13.185 1.00 95.00 86 ARG A C 1
ATOM 649 O O . ARG A 1 86 ? -11.026 -5.011 -14.205 1.00 95.00 86 ARG A O 1
ATOM 656 N N . SER A 1 87 ? -9.934 -3.324 -13.189 1.00 95.94 87 SER A N 1
ATOM 657 C CA . SER A 1 87 ? -9.446 -2.693 -14.421 1.00 95.94 87 SER A CA 1
ATOM 658 C C . SER A 1 87 ? -8.192 -3.356 -15.001 1.00 95.94 87 SER A C 1
ATOM 660 O O . SER A 1 87 ? -7.913 -3.180 -16.181 1.00 95.94 87 SER A O 1
ATOM 662 N N . ASN A 1 88 ? -7.436 -4.112 -14.197 1.00 95.25 88 ASN A N 1
ATOM 663 C CA . ASN A 1 88 ? -6.156 -4.708 -14.588 1.00 95.25 88 ASN A CA 1
ATOM 664 C C . ASN A 1 88 ? -6.135 -6.213 -14.264 1.00 95.25 88 ASN A C 1
ATOM 666 O O . ASN A 1 88 ? -5.448 -6.630 -13.330 1.00 95.25 88 ASN A O 1
ATOM 670 N N . PRO A 1 89 ? -6.864 -7.053 -15.024 1.00 92.69 89 PRO A N 1
ATOM 671 C CA . PRO A 1 89 ? -7.053 -8.470 -14.694 1.00 92.69 89 PRO A CA 1
ATOM 672 C C . PRO A 1 89 ? -5.763 -9.303 -14.740 1.00 92.69 89 PRO A C 1
ATOM 674 O O . PRO A 1 89 ? -5.696 -10.363 -14.124 1.00 92.69 89 PRO A O 1
ATOM 677 N N . HIS A 1 90 ? -4.735 -8.831 -15.448 1.00 94.69 90 HIS A N 1
ATOM 678 C CA . HIS A 1 90 ? -3.427 -9.488 -15.523 1.00 94.69 90 HIS A CA 1
ATOM 679 C C . HIS A 1 90 ? -2.442 -9.014 -14.442 1.00 94.69 90 HIS A C 1
ATOM 681 O O . HIS A 1 90 ? -1.350 -9.567 -14.334 1.00 94.69 90 HIS A O 1
ATOM 687 N N . ALA A 1 91 ? -2.804 -8.002 -13.644 1.00 93.19 91 ALA A N 1
ATOM 688 C CA . ALA A 1 91 ? -1.958 -7.468 -12.585 1.00 93.19 91 ALA A CA 1
ATOM 689 C C . ALA A 1 91 ? -2.333 -8.061 -11.220 1.00 93.19 91 ALA A C 1
ATOM 691 O O . ALA A 1 91 ? -3.504 -8.147 -10.846 1.00 93.19 91 ALA A O 1
ATOM 692 N N . GLN A 1 92 ? -1.317 -8.414 -10.435 1.00 93.38 92 GLN A N 1
ATOM 693 C CA . GLN A 1 92 ? -1.487 -8.807 -9.039 1.00 93.38 92 GLN A CA 1
ATOM 694 C C . GLN A 1 92 ? -1.302 -7.571 -8.161 1.00 93.38 92 GLN A C 1
ATOM 696 O O . GLN A 1 92 ? -0.182 -7.156 -7.881 1.00 93.38 92 GLN A O 1
ATOM 701 N N . LEU A 1 93 ? -2.416 -6.951 -7.769 1.00 93.62 93 LEU A N 1
ATOM 702 C CA . LEU A 1 93 ? -2.413 -5.765 -6.913 1.00 93.62 93 LEU A CA 1
ATOM 703 C C . LEU A 1 93 ? -2.836 -6.141 -5.495 1.00 93.62 93 LEU A C 1
ATOM 705 O O . LEU A 1 93 ? -3.856 -6.805 -5.296 1.00 93.62 93 LEU A O 1
ATOM 709 N N . ALA A 1 94 ? -2.059 -5.682 -4.521 1.00 94.12 94 ALA A N 1
ATOM 710 C CA . ALA A 1 94 ? -2.275 -5.906 -3.100 1.00 94.12 94 ALA A CA 1
ATOM 711 C C . ALA A 1 94 ? -1.892 -4.652 -2.303 1.00 94.12 94 ALA A C 1
ATOM 713 O O . ALA A 1 94 ? -1.240 -3.744 -2.822 1.00 94.12 94 ALA A O 1
ATOM 714 N N . LEU A 1 95 ? -2.306 -4.605 -1.036 1.00 95.19 95 LEU A N 1
ATOM 715 C CA . LEU A 1 95 ? -1.827 -3.590 -0.099 1.00 95.19 95 LEU A CA 1
ATOM 716 C C . LEU A 1 95 ? -0.339 -3.812 0.199 1.00 95.19 95 LEU A C 1
ATOM 718 O O . LEU A 1 95 ? 0.127 -4.947 0.249 1.00 95.19 95 LEU A O 1
ATOM 722 N N . ASN A 1 96 ? 0.385 -2.720 0.423 1.00 94.12 96 ASN A N 1
ATOM 723 C CA . ASN A 1 96 ? 1.815 -2.713 0.726 1.00 94.12 96 ASN A CA 1
ATOM 724 C C . ASN A 1 96 ? 2.120 -1.682 1.829 1.00 94.12 96 ASN A C 1
ATOM 726 O O . ASN A 1 96 ? 1.203 -1.166 2.475 1.00 94.12 96 ASN A O 1
ATOM 730 N N . VAL A 1 97 ? 3.397 -1.356 2.030 1.00 94.38 97 VAL A N 1
ATOM 731 C CA . VAL A 1 97 ? 3.890 -0.385 3.027 1.00 94.38 97 VAL A CA 1
ATOM 732 C C . VAL A 1 97 ? 3.246 1.008 2.947 1.00 94.38 97 VAL A C 1
ATOM 734 O O . VAL A 1 97 ? 3.267 1.746 3.927 1.00 94.38 97 VAL A O 1
ATOM 737 N N . PHE A 1 98 ? 2.613 1.370 1.827 1.00 93.88 98 PHE A N 1
ATOM 738 C CA . PHE A 1 98 ? 1.967 2.671 1.628 1.00 93.88 98 PHE A CA 1
ATOM 739 C C . PHE A 1 98 ? 0.463 2.675 1.930 1.00 93.88 98 PHE A C 1
ATOM 741 O O . PHE A 1 98 ? -0.191 3.691 1.702 1.00 93.88 98 PHE A O 1
ATOM 748 N N . ALA A 1 99 ? -0.106 1.578 2.447 1.00 94.50 99 ALA A N 1
ATOM 749 C CA . ALA A 1 99 ? -1.557 1.420 2.610 1.00 94.50 99 ALA A CA 1
ATOM 750 C C . ALA A 1 99 ? -2.237 2.500 3.476 1.00 94.50 99 ALA A C 1
ATOM 752 O O . ALA A 1 99 ? -3.446 2.700 3.350 1.00 94.50 99 ALA A O 1
ATOM 753 N N . LEU A 1 100 ? -1.491 3.197 4.339 1.00 92.50 100 LEU 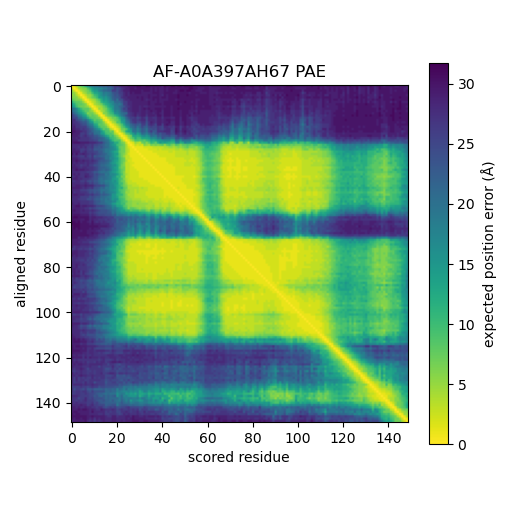A N 1
ATOM 754 C CA . LEU A 1 100 ? -2.006 4.276 5.191 1.00 92.50 100 LEU A CA 1
ATOM 755 C C . LEU A 1 100 ? -1.729 5.688 4.651 1.00 92.50 100 LEU A C 1
ATOM 757 O O . LEU A 1 100 ? -2.199 6.677 5.222 1.00 92.50 100 LEU A O 1
ATOM 761 N N . LEU A 1 101 ? -0.977 5.827 3.558 1.00 89.69 101 LEU A N 1
ATOM 762 C CA . LEU A 1 101 ? -0.754 7.133 2.954 1.00 89.69 101 LEU A CA 1
ATOM 763 C C . LEU A 1 101 ? -1.963 7.559 2.126 1.00 89.69 101 LEU A C 1
ATOM 765 O O . LEU A 1 101 ? -2.562 6.780 1.392 1.00 89.69 101 LEU A O 1
ATOM 769 N N . ASN A 1 102 ? -2.289 8.848 2.206 1.00 84.12 102 ASN A N 1
ATOM 770 C CA . ASN A 1 102 ? -3.211 9.445 1.250 1.00 84.12 102 ASN A CA 1
ATOM 771 C C . ASN A 1 102 ? -2.481 9.747 -0.079 1.00 84.12 102 ASN A C 1
ATOM 773 O O . ASN A 1 102 ? -1.249 9.859 -0.089 1.00 84.12 102 ASN A O 1
ATOM 777 N N . PRO A 1 103 ? -3.216 9.930 -1.192 1.00 84.12 103 PRO A N 1
ATOM 778 C CA . PRO A 1 103 ? -2.614 10.142 -2.509 1.00 84.12 103 PRO A CA 1
ATOM 779 C C . PRO A 1 103 ? -1.634 11.318 -2.566 1.00 84.12 103 PRO A C 1
ATOM 781 O O . PRO A 1 103 ? -0.594 11.215 -3.205 1.00 84.12 103 PRO A O 1
ATOM 784 N N . THR A 1 104 ? -1.919 12.415 -1.859 1.00 84.31 104 THR A N 1
ATOM 785 C CA . THR A 1 104 ? -1.036 13.589 -1.810 1.00 84.31 104 THR A CA 1
ATOM 786 C C . THR A 1 104 ? 0.311 13.250 -1.180 1.00 84.31 104 THR A C 1
ATOM 788 O O . THR A 1 104 ? 1.355 13.591 -1.728 1.00 84.31 104 THR A O 1
ATOM 791 N N . LYS A 1 105 ? 0.307 12.551 -0.039 1.00 83.69 105 LYS A N 1
ATOM 792 C CA . LYS A 1 105 ? 1.536 12.138 0.646 1.00 83.69 105 LYS A CA 1
ATOM 793 C C . LYS A 1 105 ? 2.300 11.089 -0.148 1.00 83.69 105 LYS A C 1
ATOM 795 O O . LYS A 1 105 ? 3.521 11.179 -0.215 1.00 83.69 105 LYS A O 1
ATOM 800 N N . PHE A 1 106 ? 1.599 10.150 -0.780 1.00 88.50 106 PHE A N 1
ATOM 801 C CA . PHE A 1 106 ? 2.229 9.179 -1.668 1.00 88.50 106 PHE A CA 1
ATOM 802 C C . PHE A 1 106 ? 2.890 9.860 -2.878 1.00 88.50 106 PHE A C 1
ATOM 804 O O . PHE A 1 106 ? 4.041 9.572 -3.189 1.00 88.50 106 PHE A O 1
ATOM 811 N N . ALA A 1 107 ? 2.223 10.833 -3.505 1.00 87.31 107 ALA A N 1
ATOM 812 C CA . ALA A 1 107 ? 2.806 11.608 -4.598 1.00 87.31 107 ALA A CA 1
ATOM 813 C C . ALA A 1 107 ? 4.076 12.347 -4.151 1.00 87.31 107 ALA A C 1
ATOM 815 O O . ALA A 1 107 ? 5.111 12.224 -4.801 1.00 87.31 107 ALA A O 1
ATOM 816 N N . SER A 1 108 ? 4.038 13.033 -3.001 1.00 84.19 108 SER A N 1
ATOM 817 C CA . SER A 1 108 ? 5.235 13.666 -2.434 1.00 84.19 108 SER A CA 1
ATOM 818 C C . SER A 1 108 ? 6.342 12.657 -2.123 1.00 84.19 108 SER A C 1
ATOM 820 O O . SER A 1 108 ? 7.511 12.969 -2.318 1.00 84.19 108 SER A O 1
ATOM 822 N N . PHE A 1 109 ? 5.997 11.454 -1.653 1.00 83.81 109 PHE A N 1
ATOM 823 C CA . PHE A 1 109 ? 6.967 10.395 -1.377 1.00 83.81 109 PHE A CA 1
ATOM 824 C C . PHE A 1 109 ? 7.724 9.989 -2.649 1.00 83.81 109 PHE A C 1
ATOM 826 O O . PHE A 1 109 ? 8.954 9.970 -2.621 1.00 83.81 109 PHE A O 1
ATOM 833 N N . VAL A 1 110 ? 7.001 9.731 -3.746 1.00 86.75 110 VAL A N 1
ATOM 834 C CA . VAL A 1 110 ? 7.560 9.279 -5.034 1.00 86.75 110 VAL A CA 1
ATOM 835 C C . VAL A 1 110 ? 8.303 10.399 -5.767 1.00 86.75 110 VAL A C 1
ATOM 837 O O . VAL A 1 110 ? 9.323 10.154 -6.397 1.00 86.75 110 VAL A O 1
ATOM 840 N N . GLN A 1 111 ? 7.833 11.643 -5.669 1.00 84.19 111 GLN A N 1
ATOM 841 C CA . GLN A 1 111 ? 8.426 12.777 -6.386 1.00 84.19 111 GLN A CA 1
ATOM 842 C C . GLN A 1 111 ? 9.798 13.214 -5.854 1.00 84.19 111 GLN A C 1
ATOM 844 O O . GLN A 1 111 ? 10.505 13.930 -6.559 1.00 84.19 111 GLN A O 1
ATOM 849 N N . ARG A 1 112 ? 10.206 12.793 -4.647 1.00 73.75 112 ARG A N 1
ATOM 850 C CA . ARG A 1 112 ? 11.506 13.177 -4.058 1.00 73.75 112 ARG A CA 1
ATOM 851 C C . ARG A 1 112 ? 12.713 12.820 -4.929 1.00 73.75 112 ARG A C 1
ATOM 853 O O . ARG A 1 112 ? 13.723 13.499 -4.828 1.00 73.75 112 ARG A O 1
ATOM 860 N N . SER A 1 113 ? 12.621 11.790 -5.768 1.00 68.06 113 SER A N 1
ATOM 861 C CA . SER A 1 113 ? 13.708 11.371 -6.663 1.00 68.06 113 SER A CA 1
ATOM 862 C C . SER A 1 113 ? 13.727 12.104 -8.007 1.00 68.06 113 SER A C 1
ATOM 864 O O . SER A 1 113 ? 14.681 11.959 -8.762 1.00 68.06 113 SER A O 1
ATOM 866 N N . LEU A 1 114 ? 12.688 12.885 -8.314 1.00 69.19 114 LEU A N 1
ATOM 867 C CA . LEU A 1 114 ? 12.519 13.563 -9.601 1.00 69.19 114 LEU A CA 1
ATOM 868 C C . LEU A 1 114 ? 12.873 15.055 -9.529 1.00 69.19 114 LEU A C 1
ATOM 870 O O . LEU A 1 114 ? 12.543 15.808 -10.444 1.00 69.19 114 LEU A O 1
ATOM 874 N N . THR A 1 115 ? 13.501 15.516 -8.439 1.00 60.06 115 THR A N 1
ATOM 875 C CA . THR A 1 115 ? 13.900 16.920 -8.319 1.00 60.06 115 THR A CA 1
ATOM 876 C C . THR A 1 115 ? 14.944 17.266 -9.369 1.00 60.06 115 THR A C 1
ATOM 878 O O . THR A 1 115 ? 16.028 16.696 -9.449 1.00 60.06 115 THR A O 1
ATOM 881 N N . ASN A 1 116 ? 14.522 18.211 -10.190 1.00 57.41 116 ASN A N 1
ATOM 882 C CA . ASN A 1 116 ? 15.024 18.570 -11.490 1.00 57.41 116 ASN A CA 1
ATOM 883 C C . ASN A 1 116 ? 16.238 19.500 -11.372 1.00 57.41 116 ASN A C 1
ATOM 885 O O . ASN A 1 116 ? 16.103 20.705 -11.577 1.00 57.41 116 ASN A O 1
ATOM 889 N N . ASP A 1 117 ? 17.418 18.947 -11.092 1.00 58.22 117 ASP A N 1
ATOM 890 C CA . ASP A 1 117 ? 18.648 19.547 -11.614 1.00 58.22 117 ASP A CA 1
ATOM 891 C C . ASP A 1 117 ? 18.736 19.118 -13.082 1.00 58.22 117 ASP A C 1
ATOM 893 O O . ASP A 1 117 ? 19.358 18.121 -13.446 1.00 58.22 117 ASP A O 1
ATOM 897 N N . MET A 1 118 ? 17.997 19.834 -13.936 1.00 59.53 118 MET A N 1
ATOM 898 C CA . MET A 1 118 ? 18.169 19.755 -15.384 1.00 59.53 118 MET A CA 1
ATOM 899 C C . MET A 1 118 ? 19.562 20.286 -15.707 1.00 59.53 118 MET A C 1
ATOM 901 O O . MET A 1 118 ? 19.743 21.449 -16.061 1.00 59.53 118 MET A O 1
ATOM 905 N N . VAL A 1 119 ? 20.558 19.413 -15.595 1.00 61.97 119 VAL A N 1
ATOM 906 C CA . VAL A 1 119 ? 21.780 19.547 -16.373 1.00 61.97 119 VAL A CA 1
ATOM 907 C C . VAL A 1 119 ? 21.317 19.557 -17.826 1.00 61.97 119 VAL A C 1
ATOM 909 O O . VAL A 1 119 ? 20.642 18.626 -18.272 1.00 61.97 119 VAL A O 1
ATOM 912 N N . ALA A 1 120 ? 21.584 20.659 -18.534 1.00 63.31 120 ALA A N 1
ATOM 913 C CA . ALA A 1 120 ? 21.322 20.757 -19.965 1.00 63.31 120 ALA A CA 1
ATOM 914 C C . ALA A 1 120 ? 21.847 19.481 -20.641 1.00 63.31 120 ALA A C 1
ATOM 916 O O . ALA A 1 120 ? 22.933 19.032 -20.258 1.00 63.31 120 ALA A O 1
ATOM 917 N N . PRO A 1 121 ? 21.098 18.867 -21.578 1.00 61.06 121 PRO A N 1
ATOM 918 C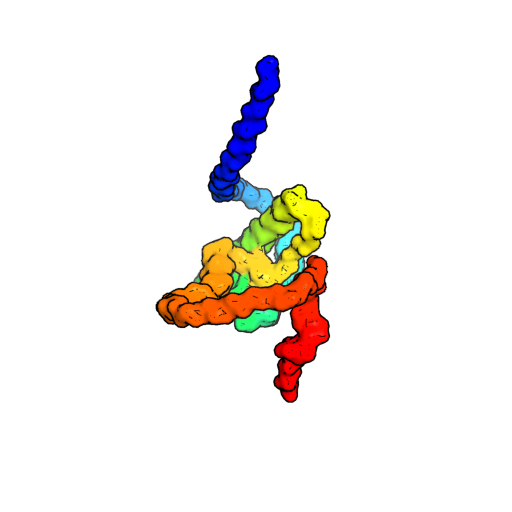 CA . PRO A 1 121 ? 21.531 17.622 -22.186 1.00 61.06 121 PRO A CA 1
ATOM 919 C C . PRO A 1 121 ? 22.925 17.845 -22.767 1.00 61.06 121 PRO A C 1
ATOM 921 O O . PRO A 1 121 ? 23.107 18.630 -23.697 1.00 61.06 121 PRO A O 1
ATOM 924 N N . THR A 1 122 ? 23.917 17.194 -22.160 1.00 63.81 122 THR A N 1
ATOM 925 C CA . THR A 1 122 ? 25.194 16.971 -22.826 1.00 63.81 122 THR A CA 1
ATOM 926 C C . THR A 1 122 ? 24.834 16.190 -24.076 1.00 63.81 122 THR A C 1
ATOM 928 O O . THR A 1 122 ? 24.040 15.255 -23.977 1.00 63.81 122 THR A O 1
ATOM 931 N N . GLU A 1 123 ? 25.314 16.632 -25.234 1.00 65.50 123 GLU A N 1
ATOM 932 C CA . GLU A 1 123 ? 25.081 15.964 -26.511 1.00 65.50 123 GLU A CA 1
ATOM 933 C C . GLU A 1 123 ? 25.386 14.471 -26.332 1.00 65.50 123 GLU A C 1
ATOM 935 O O . GLU A 1 123 ? 26.528 14.076 -26.099 1.00 65.50 123 GLU A O 1
ATOM 940 N N . LEU A 1 124 ? 24.326 13.660 -26.267 1.00 65.62 124 LEU A N 1
ATOM 941 C CA . LEU A 1 124 ? 24.450 12.227 -26.062 1.00 65.62 124 LEU A CA 1
ATOM 942 C C . LEU A 1 124 ? 24.882 11.655 -27.401 1.00 65.62 124 LEU A C 1
ATOM 944 O O . LEU A 1 124 ? 24.130 11.732 -28.371 1.00 65.62 124 LEU A O 1
ATOM 948 N N . ASP A 1 125 ? 26.082 11.091 -27.443 1.00 68.00 125 ASP A N 1
ATOM 949 C CA . ASP A 1 125 ? 26.535 10.326 -28.595 1.00 68.00 125 ASP A CA 1
ATOM 950 C C . ASP A 1 125 ? 25.754 9.004 -28.604 1.00 68.00 125 ASP A C 1
ATOM 952 O O . ASP A 1 125 ? 26.087 8.035 -27.915 1.00 68.00 125 ASP A O 1
ATOM 956 N N . ILE A 1 126 ? 24.600 9.016 -29.274 1.00 69.38 126 ILE A N 1
ATOM 957 C CA . ILE A 1 126 ? 23.749 7.837 -29.411 1.00 69.38 126 ILE A CA 1
ATOM 958 C C . ILE A 1 126 ? 24.406 6.947 -30.461 1.00 69.38 126 ILE A C 1
ATOM 960 O O . ILE A 1 126 ? 24.221 7.136 -31.661 1.00 69.38 126 ILE A O 1
ATOM 964 N N . LEU A 1 127 ? 25.177 5.966 -29.994 1.00 74.38 127 LEU A N 1
ATOM 965 C CA . LEU A 1 127 ? 25.738 4.932 -30.852 1.00 74.38 127 LEU A CA 1
ATOM 966 C C . LEU A 1 127 ? 24.601 4.063 -31.398 1.00 74.38 127 LEU A C 1
ATOM 968 O O . LEU A 1 127 ? 23.845 3.445 -30.642 1.00 74.38 127 LEU A O 1
ATOM 972 N N . GLU A 1 128 ? 24.475 4.027 -32.719 1.00 74.19 128 GLU A N 1
ATOM 973 C CA . GLU A 1 128 ? 23.507 3.175 -33.395 1.00 74.19 128 GLU A CA 1
ATOM 974 C C . GLU A 1 128 ? 23.940 1.711 -33.246 1.00 74.19 128 GLU A C 1
ATOM 976 O O . GLU A 1 128 ? 25.103 1.362 -33.458 1.00 74.19 128 GLU A O 1
ATOM 981 N N . ALA A 1 129 ? 23.022 0.847 -32.808 1.00 70.88 129 ALA A N 1
ATOM 982 C CA . ALA A 1 129 ? 23.349 -0.548 -32.551 1.00 70.88 129 ALA A CA 1
ATOM 983 C C . ALA A 1 129 ? 23.747 -1.244 -33.862 1.00 70.88 129 ALA A C 1
ATOM 985 O O . ALA A 1 129 ? 22.925 -1.420 -34.757 1.00 70.88 129 ALA A O 1
ATOM 986 N N . GLU A 1 130 ? 25.001 -1.690 -33.950 1.00 69.12 130 GLU A N 1
ATOM 987 C CA . GLU A 1 130 ? 25.546 -2.352 -35.145 1.00 69.12 130 GLU A CA 1
ATOM 988 C C . GLU A 1 130 ? 24.915 -3.731 -35.426 1.00 69.12 130 GLU A C 1
ATOM 990 O O . GLU A 1 130 ? 25.080 -4.285 -36.511 1.00 69.12 130 GLU A O 1
ATOM 995 N N . ASN A 1 131 ? 24.180 -4.300 -34.463 1.00 74.94 131 ASN A N 1
ATOM 996 C CA . ASN A 1 131 ? 23.568 -5.624 -34.551 1.00 74.94 131 ASN A CA 1
ATOM 997 C C . ASN A 1 131 ? 22.078 -5.592 -34.195 1.00 74.94 131 ASN A C 1
ATOM 999 O O . ASN A 1 131 ? 21.618 -4.739 -33.435 1.00 74.94 131 ASN A O 1
ATOM 1003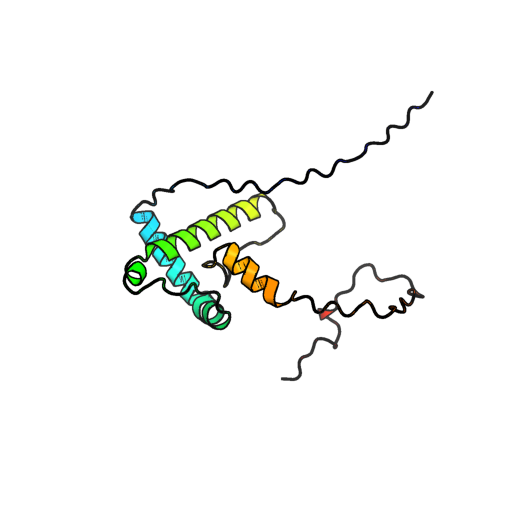 N N . ALA A 1 132 ? 21.335 -6.581 -34.704 1.00 79.88 132 ALA A N 1
ATOM 1004 C CA . ALA A 1 132 ? 19.929 -6.768 -34.365 1.00 79.88 132 ALA A CA 1
ATOM 1005 C C . ALA A 1 132 ? 19.760 -6.915 -32.846 1.00 79.88 132 ALA A C 1
ATOM 1007 O O . ALA A 1 132 ? 20.333 -7.815 -32.227 1.00 79.88 132 ALA A O 1
ATOM 1008 N N . LEU A 1 133 ? 18.965 -6.020 -32.257 1.00 77.81 133 LEU A N 1
ATOM 1009 C CA . LEU A 1 133 ? 18.678 -6.056 -30.832 1.00 77.81 133 LEU A CA 1
ATOM 1010 C C . LEU A 1 133 ? 17.903 -7.337 -30.485 1.00 77.81 133 LEU A C 1
ATOM 1012 O O . LEU A 1 133 ? 17.024 -7.760 -31.244 1.00 77.81 133 LEU A O 1
ATOM 1016 N N . PRO A 1 134 ? 18.205 -7.963 -29.340 1.00 80.12 134 PRO A N 1
ATOM 1017 C CA . PRO A 1 134 ? 17.444 -9.111 -28.870 1.00 80.12 134 PRO A CA 1
ATOM 1018 C C . PRO A 1 134 ? 15.986 -8.716 -28.595 1.00 80.12 134 PRO A C 1
ATOM 1020 O O . PRO A 1 134 ? 15.694 -7.597 -28.176 1.00 80.12 134 PRO A O 1
ATOM 1023 N N . ALA A 1 135 ? 15.063 -9.662 -28.782 1.00 85.06 135 ALA A N 1
ATOM 1024 C CA . ALA A 1 135 ? 13.629 -9.433 -28.575 1.00 85.06 135 ALA A CA 1
ATOM 1025 C C . ALA A 1 135 ? 13.263 -9.100 -27.113 1.00 85.06 135 ALA A C 1
ATOM 1027 O O . ALA A 1 135 ? 12.206 -8.528 -26.855 1.00 85.06 135 ALA A O 1
ATOM 1028 N N . GLN A 1 136 ? 14.126 -9.463 -26.161 1.00 85.94 136 GLN A N 1
ATOM 1029 C CA . 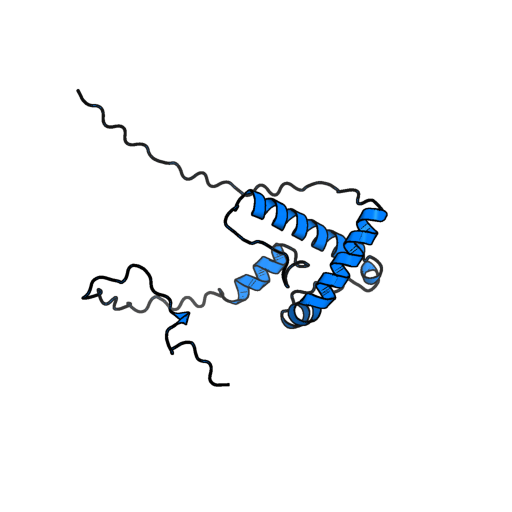GLN A 1 136 ? 13.974 -9.194 -24.737 1.00 85.94 136 GLN A CA 1
ATOM 1030 C C . GLN A 1 136 ? 15.361 -9.067 -24.101 1.00 85.94 136 GLN A C 1
ATOM 1032 O O . GLN A 1 136 ? 16.232 -9.901 -24.347 1.00 85.94 136 GLN A O 1
ATOM 1037 N N . VAL A 1 137 ? 15.554 -8.043 -23.268 1.00 87.00 137 VAL A N 1
ATOM 1038 C CA . VAL A 1 137 ? 16.752 -7.882 -22.433 1.00 87.00 137 VAL A CA 1
ATOM 1039 C C . VAL A 1 137 ? 16.317 -7.802 -20.981 1.00 87.00 137 VAL A C 1
ATOM 1041 O O . VAL A 1 137 ? 15.519 -6.937 -20.626 1.00 87.00 137 VAL A O 1
ATOM 1044 N N . ASP A 1 138 ? 16.849 -8.695 -20.149 1.00 85.19 138 ASP A N 1
ATOM 1045 C CA . ASP A 1 138 ? 16.672 -8.664 -18.700 1.00 85.19 138 ASP A CA 1
ATOM 1046 C C . ASP A 1 138 ? 17.989 -8.280 -18.019 1.00 85.19 138 ASP A C 1
ATOM 1048 O O . ASP A 1 138 ? 18.889 -9.103 -17.828 1.00 85.19 138 ASP A O 1
ATOM 1052 N N . TRP A 1 139 ? 18.091 -7.010 -17.635 1.00 83.25 139 TRP A N 1
ATOM 1053 C CA . TRP A 1 139 ? 19.271 -6.456 -16.975 1.00 83.25 139 TRP A CA 1
ATOM 1054 C C . TRP A 1 139 ? 19.476 -6.980 -15.548 1.00 83.25 139 TRP A C 1
ATOM 1056 O O . TRP A 1 139 ? 20.561 -6.803 -15.004 1.00 83.25 139 TRP A O 1
ATOM 1066 N N . THR A 1 140 ? 18.492 -7.669 -14.954 1.00 80.38 140 THR A N 1
ATOM 1067 C CA . THR A 1 140 ? 18.657 -8.306 -13.635 1.00 80.38 140 THR A CA 1
ATOM 1068 C C . THR A 1 140 ? 19.545 -9.544 -13.675 1.00 80.38 140 THR A C 1
ATOM 1070 O O . THR A 1 140 ? 20.121 -9.936 -12.664 1.00 80.38 140 THR A O 1
ATOM 1073 N N . THR A 1 141 ? 19.713 -10.126 -14.863 1.00 78.06 141 THR A N 1
ATOM 1074 C CA . THR A 1 141 ? 20.626 -11.250 -15.102 1.00 78.06 141 THR A CA 1
ATOM 1075 C C . THR A 1 141 ? 22.058 -10.799 -15.391 1.00 78.06 141 THR A C 1
ATOM 1077 O O . THR A 1 141 ? 22.985 -11.611 -15.361 1.00 78.06 141 THR A O 1
ATOM 1080 N N . ALA A 1 142 ? 22.262 -9.504 -15.651 1.00 74.38 142 ALA A N 1
ATOM 1081 C CA . ALA A 1 142 ? 23.588 -8.945 -15.833 1.00 74.38 142 ALA A CA 1
ATOM 1082 C C . ALA A 1 142 ? 24.275 -8.774 -14.470 1.00 74.38 142 ALA A C 1
ATOM 1084 O O . ALA A 1 142 ? 23.684 -8.301 -13.501 1.00 74.38 142 ALA A O 1
ATOM 1085 N N . VAL A 1 143 ? 25.569 -9.097 -14.410 1.00 61.84 143 VAL A N 1
ATOM 1086 C CA . VAL A 1 143 ? 26.407 -8.975 -13.196 1.00 61.84 143 VAL A CA 1
ATOM 1087 C C . VAL A 1 143 ? 26.453 -7.535 -12.648 1.00 61.84 143 VAL A C 1
ATOM 1089 O O . VAL A 1 143 ? 26.795 -7.329 -11.489 1.00 61.84 143 VAL A O 1
ATOM 1092 N N . ALA A 1 144 ? 26.047 -6.544 -13.445 1.00 63.47 144 ALA A N 1
ATOM 1093 C CA . ALA A 1 144 ? 26.057 -5.125 -13.103 1.00 63.47 144 ALA A CA 1
ATOM 1094 C C . ALA A 1 144 ? 25.175 -4.727 -11.898 1.00 63.47 144 ALA A C 1
ATOM 1096 O O . ALA A 1 144 ? 25.365 -3.635 -11.376 1.00 63.47 144 ALA A O 1
ATOM 1097 N N . LEU A 1 145 ? 24.242 -5.576 -11.441 1.00 56.31 145 LEU A N 1
ATOM 1098 C CA . LEU A 1 145 ? 23.388 -5.293 -10.272 1.00 56.31 145 LEU A CA 1
ATOM 1099 C C . LEU A 1 145 ? 23.859 -5.948 -8.960 1.00 56.31 145 LEU A C 1
ATOM 1101 O O . LEU A 1 145 ? 23.118 -5.946 -7.978 1.00 56.31 145 LEU A O 1
ATOM 1105 N N . ARG A 1 146 ? 25.058 -6.543 -8.912 1.00 55.19 146 ARG A N 1
ATOM 1106 C CA . ARG A 1 146 ? 25.571 -7.147 -7.674 1.00 55.19 146 ARG A CA 1
ATOM 1107 C C . ARG A 1 146 ? 26.121 -6.054 -6.749 1.00 55.19 146 ARG A C 1
ATOM 1109 O O . ARG A 1 146 ? 27.247 -5.608 -6.938 1.00 55.19 146 ARG A O 1
ATOM 1116 N N . GLU A 1 147 ? 25.332 -5.631 -5.763 1.00 59.72 147 GLU A N 1
ATOM 1117 C CA . GLU A 1 147 ? 25.845 -4.869 -4.619 1.00 59.72 147 GLU A CA 1
ATOM 1118 C C . GLU A 1 147 ? 26.858 -5.743 -3.861 1.00 59.72 147 GLU A C 1
ATOM 1120 O O . GLU A 1 147 ? 26.539 -6.854 -3.426 1.00 59.72 147 GLU A O 1
ATOM 1125 N N . GLU A 1 148 ? 28.101 -5.266 -3.754 1.00 50.56 148 GLU A N 1
ATOM 1126 C CA . GLU A 1 148 ? 29.037 -5.749 -2.740 1.00 50.56 148 GLU A CA 1
ATOM 1127 C C . GLU A 1 148 ? 28.455 -5.393 -1.366 1.00 50.56 148 GLU A C 1
ATOM 1129 O O . GLU A 1 148 ? 28.182 -4.225 -1.084 1.00 50.56 148 GLU A O 1
ATOM 1134 N N . ALA A 1 149 ? 28.205 -6.429 -0.564 1.00 41.41 149 ALA A N 1
ATOM 1135 C CA . ALA A 1 149 ? 27.729 -6.338 0.813 1.00 41.41 149 ALA A CA 1
ATOM 1136 C C . ALA A 1 149 ? 28.86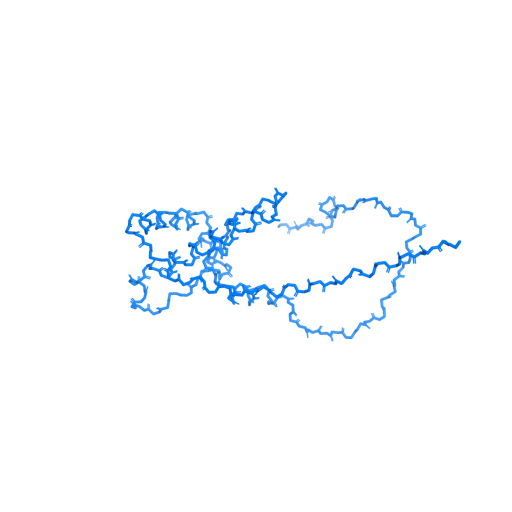4 -6.020 1.794 1.00 41.41 149 ALA A C 1
ATOM 1138 O O . ALA A 1 149 ? 30.002 -6.488 1.548 1.00 41.41 149 ALA A O 1
#

Mean predicted aligned error: 14.81 Å

Sequence (149 aa):
MKASFLGVIGLVTDGAASRKLSAVTLTDAKIALLRQEVNEWKSAFGEEARLQGAIPPASTALESLDNNDEIQRFFYSKLAVDAARRSNPHAQLALNVFALLNPTKFASFVQRSLTNDMVAPTELDILEAENALPAQVDWTTAVALREEA

Solvent-accessible surface area (backbone atoms only — not comparable to full-atom values): 9846 Å² total; per-residue (Å²): 137,83,84,82,83,85,80,81,82,78,82,77,80,77,71,81,73,81,73,79,76,73,80,78,84,72,49,71,69,55,49,55,51,43,50,50,54,50,51,54,46,41,73,76,30,40,65,61,12,50,76,72,62,32,53,69,76,78,65,52,88,70,43,70,72,44,67,56,61,60,43,49,37,39,51,51,40,51,53,51,39,56,53,50,35,72,77,32,80,90,54,92,69,74,86,58,50,54,36,54,44,51,71,68,58,46,49,55,63,65,49,68,82,65,71,78,79,75,68,72,82,67,87,73,84,78,76,76,76,93,59,88,75,71,99,73,84,67,69,84,78,40,78,87,72,68,77,85,128

pLDDT: mean 73.59, std 19.95, range [33.41, 95.94]

Secondary structure (DSSP, 8-state):
---------------------------HHHHHHHHHHHHHHHHHHHHHHHHTT-SPP--HHHHSS-THHHHHHHHHHHHHHHHHHHH-TTS-----TTTT--HHHHHHHHHGGG---------------SSPPPS---GGGSGGG----

Radius of gyration: 23.32 Å; Cα contacts (8 Å, |Δi|>4): 56; chains: 1; bounding box: 50×32×78 Å

Foldseek 3Di:
DDDDDDDDDDDPPPDPPPPPPPDDPQDPVNLVVLVVVLVVQCVVQVVVLVVLVLDDPQPDPVCVVVPPLQSVLLVVLVVVQVVVCVVCVPDDGDDHSNSRPDPVVVCVSVCPVVPDPPPPDDPDPPDDDPDDDDPDDDCVPPPVPDDDD

Organism: Aphanomyces astaci (NCBI:txid112090)